Protein AF-A0A7C3DJ86-F1 (afdb_monomer_lite)

Secondary structure (DSSP, 8-state):
-----HHHHHHHHHTTSS-EETTEE-HHHHHHH-TT--TT-THHHHHHHHHHHHHHHHHHHHHS--HHHHHHHHHHHHHHHHHHHHHHHHHHHHHHHHHHHHHHHHHTS-HHHHHHHHHHHHHHHHHHHHHHHT-

Structure (mmCIF, 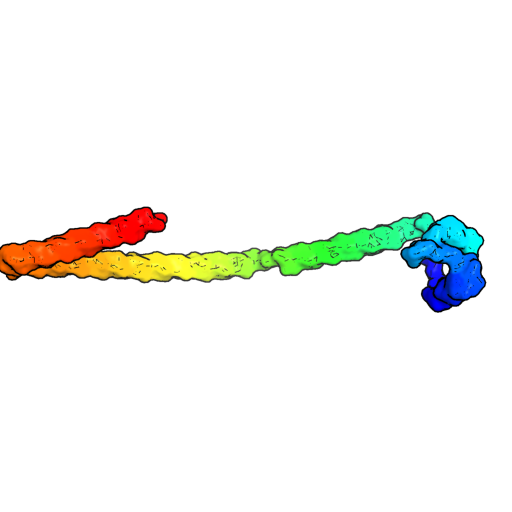N/CA/C/O backbone):
data_AF-A0A7C3DJ86-F1
#
_entry.id   AF-A0A7C3DJ86-F1
#
loop_
_atom_site.group_PDB
_atom_site.id
_atom_site.type_symbol
_atom_site.label_atom_id
_atom_site.label_alt_id
_atom_site.label_comp_id
_atom_site.label_asym_id
_atom_site.label_entity_id
_atom_site.label_seq_id
_atom_site.pdbx_PDB_ins_code
_atom_site.Cartn_x
_atom_site.Cartn_y
_atom_site.Cartn_z
_atom_site.occupancy
_atom_site.B_iso_or_equiv
_atom_site.auth_seq_id
_atom_site.auth_comp_id
_atom_site.auth_asym_id
_atom_site.auth_atom_id
_atom_site.pdbx_PDB_model_num
ATOM 1 N N . MET A 1 1 ? 43.983 14.690 -48.658 1.00 44.69 1 MET A N 1
ATOM 2 C CA . MET A 1 1 ? 44.727 13.948 -47.584 1.00 44.69 1 MET A CA 1
ATOM 3 C C . MET A 1 1 ? 46.188 13.740 -47.987 1.00 44.69 1 MET A C 1
ATOM 5 O O . MET A 1 1 ? 46.435 13.129 -49.021 1.00 44.69 1 MET A O 1
ATOM 9 N N . VAL A 1 2 ? 47.154 14.162 -47.164 1.00 43.91 2 VAL A N 1
ATOM 10 C CA . VAL A 1 2 ? 48.575 13.814 -47.348 1.00 43.91 2 VAL A CA 1
ATOM 11 C C . VAL A 1 2 ? 48.765 12.329 -47.024 1.00 43.91 2 VAL A C 1
ATOM 13 O O . VAL A 1 2 ? 48.763 11.937 -45.859 1.00 43.91 2 VAL A O 1
ATOM 16 N N . LYS A 1 3 ? 48.907 11.474 -48.046 1.00 42.78 3 LYS A N 1
ATOM 17 C CA . LYS A 1 3 ? 49.278 10.055 -47.881 1.00 42.78 3 LYS A CA 1
ATOM 18 C C . LYS A 1 3 ? 50.768 9.928 -47.544 1.00 42.78 3 LYS A C 1
ATOM 20 O O . LYS A 1 3 ? 51.512 9.252 -48.248 1.00 42.78 3 LYS A O 1
ATOM 25 N N . VAL A 1 4 ? 51.221 10.586 -46.481 1.00 60.44 4 VAL A N 1
ATOM 26 C CA . VAL A 1 4 ? 52.569 10.359 -45.958 1.00 60.44 4 VAL A CA 1
ATOM 27 C C . VAL A 1 4 ? 52.456 9.309 -44.856 1.00 60.44 4 VAL A C 1
ATOM 29 O O . VAL A 1 4 ? 51.764 9.530 -43.859 1.00 60.44 4 VAL A O 1
ATOM 32 N N . PRO A 1 5 ? 53.078 8.130 -45.023 1.00 63.38 5 PRO A N 1
ATOM 33 C CA . PRO A 1 5 ? 53.027 7.087 -44.013 1.00 63.38 5 PRO A CA 1
ATOM 34 C C . PRO A 1 5 ? 53.615 7.615 -42.700 1.00 63.38 5 PRO A C 1
ATOM 36 O O . PRO A 1 5 ? 54.681 8.224 -42.692 1.00 63.38 5 PRO A O 1
ATOM 39 N N . ARG A 1 6 ? 52.950 7.340 -41.569 1.00 61.06 6 ARG A N 1
ATOM 40 C CA . ARG A 1 6 ? 53.342 7.814 -40.223 1.00 61.06 6 ARG A CA 1
ATOM 41 C C . ARG A 1 6 ? 54.819 7.564 -39.895 1.00 61.06 6 ARG A C 1
ATOM 43 O O . ARG A 1 6 ? 55.457 8.378 -39.238 1.00 61.06 6 ARG A O 1
ATOM 50 N N . ARG A 1 7 ? 55.373 6.463 -40.411 1.00 62.69 7 ARG A N 1
ATOM 51 C CA . ARG A 1 7 ? 56.793 6.110 -40.275 1.00 62.69 7 ARG A CA 1
ATOM 52 C C . ARG A 1 7 ? 57.736 7.100 -40.970 1.00 62.69 7 ARG A C 1
ATOM 54 O O . ARG A 1 7 ? 58.821 7.332 -40.456 1.00 62.69 7 ARG A O 1
ATOM 61 N N . ALA A 1 8 ? 57.347 7.675 -42.107 1.00 64.69 8 ALA A N 1
ATOM 62 C CA . ALA A 1 8 ? 58.150 8.672 -42.815 1.00 64.69 8 ALA A CA 1
ATOM 63 C C . ALA A 1 8 ? 58.180 10.007 -42.056 1.00 64.69 8 ALA A C 1
ATOM 65 O O . ALA A 1 8 ? 59.257 10.557 -41.852 1.00 64.69 8 ALA A O 1
ATOM 66 N N . LEU A 1 9 ? 57.029 10.451 -41.537 1.00 63.81 9 LEU A N 1
ATOM 67 C CA . LEU A 1 9 ? 56.935 11.633 -40.670 1.00 63.81 9 LEU A CA 1
ATOM 68 C C . LEU A 1 9 ? 57.771 11.473 -39.395 1.00 63.81 9 LEU A C 1
ATOM 70 O O . LEU A 1 9 ? 58.568 12.342 -39.062 1.00 63.81 9 LEU A O 1
ATOM 74 N N . GLN A 1 10 ? 57.656 10.331 -38.712 1.00 65.88 10 GLN A N 1
ATOM 75 C CA . GLN A 1 10 ? 58.427 10.069 -37.493 1.00 65.88 10 GLN A CA 1
ATOM 76 C C . GLN A 1 10 ? 59.940 10.018 -37.740 1.00 65.88 10 GLN A C 1
ATOM 78 O O . GLN A 1 10 ? 60.698 10.535 -36.925 1.00 65.88 10 GLN A O 1
ATOM 83 N N . ARG A 1 11 ? 60.391 9.451 -38.868 1.00 66.69 11 ARG A N 1
ATOM 84 C CA . ARG A 1 11 ? 61.816 9.471 -39.240 1.00 66.69 11 ARG A CA 1
ATOM 85 C C . ARG A 1 11 ? 62.318 10.886 -39.518 1.00 66.69 11 ARG A C 1
ATOM 87 O O . ARG A 1 11 ? 63.412 11.217 -39.086 1.00 66.69 11 ARG A O 1
ATOM 94 N N . GLN A 1 12 ? 61.528 11.721 -40.191 1.00 63.38 12 GLN A N 1
ATOM 95 C CA . GLN A 1 12 ? 61.910 13.104 -40.503 1.00 63.38 12 GLN A CA 1
ATOM 96 C C . GLN A 1 12 ? 61.980 13.997 -39.254 1.00 63.38 12 GLN A C 1
ATOM 98 O O . GLN A 1 12 ? 62.845 14.867 -39.181 1.00 63.38 12 GLN A O 1
ATOM 103 N N . ILE A 1 13 ? 61.138 13.734 -38.249 1.00 65.38 13 ILE A N 1
ATOM 104 C CA . ILE A 1 13 ? 61.226 14.364 -36.921 1.00 65.38 13 ILE A CA 1
ATOM 105 C C . ILE A 1 13 ? 62.502 13.908 -36.197 1.00 65.38 13 ILE A C 1
ATOM 107 O O . ILE A 1 13 ? 63.247 14.727 -35.673 1.00 65.38 13 ILE A O 1
ATOM 111 N N . GLN A 1 14 ? 62.811 12.606 -36.224 1.00 62.53 14 GLN A N 1
ATOM 112 C CA . GLN A 1 14 ? 64.040 12.065 -35.621 1.00 62.53 14 GLN A CA 1
ATOM 113 C C . GLN A 1 14 ? 65.323 12.559 -36.308 1.00 62.53 14 GLN A C 1
ATOM 115 O O . GLN A 1 14 ? 66.363 12.651 -35.666 1.00 62.53 14 GLN A O 1
ATOM 120 N N . GLN A 1 15 ? 65.255 12.878 -37.602 1.00 61.41 15 GLN A N 1
ATOM 121 C CA . GLN A 1 15 ? 66.362 13.426 -38.393 1.00 61.41 15 GLN A CA 1
ATOM 122 C C . GLN A 1 15 ? 66.498 14.956 -38.274 1.00 61.41 15 GLN A C 1
ATOM 124 O O . GLN A 1 15 ? 67.389 15.526 -38.896 1.00 61.41 15 GLN A O 1
ATOM 129 N N . GLY A 1 16 ? 65.629 15.624 -37.503 1.00 60.28 16 GLY A N 1
ATOM 130 C CA . GLY A 1 16 ? 65.676 17.074 -37.274 1.00 60.28 16 GLY A CA 1
ATOM 131 C C . GLY A 1 16 ? 65.207 17.934 -38.454 1.00 60.28 16 GLY A C 1
ATOM 132 O O . GLY A 1 16 ? 65.414 19.142 -38.444 1.00 60.28 16 GLY A O 1
ATOM 133 N N . VAL A 1 17 ? 64.584 17.332 -39.475 1.00 60.81 17 VAL A N 1
ATOM 134 C CA . VAL A 1 17 ? 64.076 18.040 -40.668 1.00 60.81 17 VAL A CA 1
ATOM 135 C C . VAL A 1 17 ? 62.727 18.716 -40.389 1.00 60.81 17 VAL A C 1
ATOM 137 O O . VAL A 1 17 ? 62.410 19.736 -40.995 1.00 60.81 17 VAL A O 1
ATOM 140 N N . LEU A 1 18 ? 61.941 18.150 -39.469 1.00 58.94 18 LEU A N 1
ATOM 141 C CA . LEU A 1 18 ? 60.683 18.702 -38.964 1.00 58.94 18 LEU A CA 1
ATOM 142 C C . LEU A 1 18 ? 60.848 19.016 -37.478 1.00 58.94 18 LEU A C 1
ATOM 144 O O . LEU A 1 18 ? 61.170 18.110 -36.705 1.00 58.94 18 LEU A O 1
ATOM 148 N N . SER A 1 19 ? 60.614 20.266 -37.079 1.00 57.62 19 SER A N 1
ATOM 149 C CA . SER A 1 19 ? 60.694 20.657 -35.675 1.00 57.62 19 SER A CA 1
ATOM 150 C C . SER A 1 19 ? 59.353 20.391 -34.994 1.00 57.62 19 SER A C 1
ATOM 152 O O . SER A 1 19 ? 58.299 20.829 -35.450 1.00 57.62 19 SER A O 1
ATOM 154 N N . THR A 1 20 ? 59.366 19.633 -33.900 1.00 55.91 20 THR A N 1
ATOM 155 C CA . THR A 1 20 ? 58.174 19.409 -33.071 1.00 55.91 20 THR A CA 1
ATOM 156 C C . THR A 1 20 ? 58.352 20.118 -31.744 1.00 55.91 20 THR A C 1
ATOM 158 O O . THR A 1 20 ? 59.313 19.824 -31.033 1.00 55.91 20 THR A O 1
ATOM 161 N N . PHE A 1 21 ? 57.408 20.977 -31.373 1.00 49.75 21 PHE A N 1
ATOM 162 C CA . PHE A 1 21 ? 57.355 21.562 -30.037 1.00 49.75 21 PHE A CA 1
ATOM 163 C C . PHE A 1 21 ? 56.183 20.931 -29.279 1.00 49.75 21 PHE A C 1
ATOM 165 O O . PHE A 1 21 ? 55.049 20.966 -29.750 1.00 49.75 21 PHE A O 1
ATOM 172 N N . GLU A 1 22 ? 56.471 20.262 -28.158 1.00 54.72 22 GLU A N 1
ATOM 173 C CA . GLU A 1 22 ? 55.473 19.590 -27.301 1.00 54.72 22 GLU A CA 1
ATOM 174 C C . GLU A 1 22 ? 54.484 18.670 -28.050 1.00 54.72 22 GLU A C 1
ATOM 176 O O . GLU A 1 22 ? 53.288 18.624 -27.775 1.00 54.72 22 GLU A O 1
ATOM 181 N N . GLY A 1 23 ? 54.972 17.926 -29.047 1.00 57.94 23 GLY A N 1
ATOM 182 C CA . GLY A 1 23 ? 54.136 17.000 -29.822 1.00 57.94 23 GLY A CA 1
ATOM 183 C C . GLY A 1 23 ? 53.204 17.666 -30.842 1.00 57.94 23 GLY A C 1
ATOM 184 O O . GLY A 1 23 ? 52.458 16.956 -31.519 1.00 57.94 23 GLY A O 1
ATOM 185 N N . SER A 1 24 ? 53.284 18.989 -31.006 1.00 49.34 24 SER A N 1
ATOM 186 C CA . SER A 1 24 ? 52.581 19.752 -32.038 1.00 49.34 24 SER A CA 1
ATOM 187 C C . SER A 1 24 ? 53.553 20.168 -33.151 1.00 49.34 24 SER A C 1
ATOM 189 O O . SER A 1 24 ? 54.664 20.628 -32.892 1.00 49.34 24 SER A O 1
ATOM 191 N N . LEU A 1 25 ? 53.147 19.968 -34.407 1.00 60.75 25 LEU A N 1
ATOM 192 C CA . LEU A 1 25 ? 53.877 20.411 -35.601 1.00 60.75 25 LEU A CA 1
ATOM 193 C C . LEU A 1 25 ? 53.269 21.728 -36.083 1.00 60.75 25 LEU A C 1
ATOM 195 O O . LEU A 1 25 ? 52.050 21.794 -36.265 1.00 60.75 25 LEU A O 1
ATOM 199 N N . LEU A 1 26 ? 54.094 22.749 -36.333 1.00 59.78 26 LEU A N 1
ATOM 200 C CA . LEU A 1 26 ? 53.618 23.963 -36.995 1.00 59.78 26 LEU A CA 1
ATOM 201 C C . LEU A 1 26 ? 53.163 23.611 -38.416 1.00 59.78 26 LEU A C 1
ATOM 203 O O . LEU A 1 26 ? 53.908 23.025 -39.204 1.00 59.78 26 LEU A O 1
ATOM 207 N N . MET A 1 27 ? 51.927 23.981 -38.751 1.00 54.84 27 MET A N 1
ATOM 208 C CA . MET A 1 27 ? 51.322 23.629 -40.038 1.00 54.84 27 MET A CA 1
ATOM 209 C C . MET A 1 27 ? 52.060 24.274 -41.223 1.00 54.84 27 MET A C 1
ATOM 211 O O . MET A 1 27 ? 52.124 23.706 -42.309 1.00 54.84 27 MET A O 1
ATOM 215 N N . GLU A 1 28 ? 52.701 25.413 -40.977 1.00 56.88 28 GLU A N 1
ATOM 216 C CA . GLU A 1 28 ? 53.552 26.138 -41.922 1.00 56.88 28 GLU A CA 1
ATOM 217 C C . GLU A 1 28 ? 54.818 25.345 -42.300 1.00 56.88 28 GLU A C 1
ATOM 219 O O . GLU A 1 28 ? 55.180 25.286 -43.475 1.00 56.88 28 GLU A O 1
ATOM 224 N N . GLU A 1 29 ? 55.460 24.660 -41.345 1.00 59.22 29 GLU A N 1
ATOM 225 C CA . GLU A 1 29 ? 56.627 23.804 -41.617 1.00 59.22 29 GLU A CA 1
ATOM 226 C C . GLU A 1 29 ? 56.235 22.533 -42.380 1.00 59.22 29 GLU A C 1
ATOM 228 O O . GLU A 1 29 ? 56.964 22.081 -43.269 1.00 59.22 29 GLU A O 1
ATOM 233 N N . LEU A 1 30 ? 55.054 21.981 -42.081 1.00 62.28 30 LEU A N 1
ATOM 234 C CA . LEU A 1 30 ? 54.523 20.819 -42.789 1.00 62.28 30 LEU A CA 1
ATOM 235 C C . LEU A 1 30 ? 54.169 21.158 -44.243 1.00 62.28 30 LEU A C 1
ATOM 237 O O . LEU A 1 30 ? 54.515 20.393 -45.142 1.00 62.28 30 LEU A O 1
ATOM 241 N N . LEU A 1 31 ? 53.536 22.310 -44.482 1.00 58.44 31 LEU A N 1
ATOM 242 C CA . LEU A 1 31 ? 53.227 22.816 -45.823 1.00 58.44 31 LEU A CA 1
ATOM 243 C C . LEU A 1 31 ? 54.495 23.197 -46.601 1.00 58.44 31 LEU A C 1
ATOM 245 O O . LEU A 1 31 ? 54.534 23.023 -47.814 1.00 58.44 31 LEU A O 1
ATOM 249 N N . ARG A 1 32 ? 55.568 23.630 -45.924 1.00 61.31 32 ARG A N 1
ATOM 250 C CA . ARG A 1 32 ? 56.867 23.896 -46.567 1.00 61.31 32 ARG A CA 1
ATOM 251 C C . ARG A 1 32 ? 57.521 22.629 -47.126 1.00 61.31 32 ARG A C 1
ATOM 253 O O . ARG A 1 32 ? 58.149 22.679 -48.179 1.00 61.31 32 ARG A O 1
ATOM 260 N N . ILE A 1 33 ? 57.398 21.504 -46.420 1.00 60.91 33 ILE A N 1
ATOM 261 C CA . ILE A 1 33 ? 58.012 20.217 -46.804 1.00 60.91 33 ILE A CA 1
ATOM 262 C C . ILE A 1 33 ? 57.075 19.388 -47.694 1.00 60.91 33 ILE A C 1
ATOM 264 O O . ILE A 1 33 ? 57.536 18.628 -48.546 1.00 60.91 33 ILE A O 1
ATOM 268 N N . TYR A 1 34 ? 55.764 19.578 -47.556 1.00 57.09 34 TYR A N 1
ATOM 269 C CA . TYR A 1 34 ? 54.739 18.962 -48.393 1.00 57.09 34 TYR A CA 1
ATOM 270 C C . TYR A 1 34 ? 53.814 20.037 -48.992 1.00 57.09 34 TYR A C 1
ATOM 272 O O . TYR A 1 34 ? 52.652 20.130 -48.600 1.00 57.09 34 TYR A O 1
ATOM 280 N N . PRO A 1 35 ? 54.287 20.815 -49.985 1.00 55.25 35 PRO A N 1
ATOM 281 C CA . PRO A 1 35 ? 53.535 21.935 -50.571 1.00 55.25 35 PRO A CA 1
ATOM 282 C C . PRO A 1 35 ? 52.263 21.519 -51.323 1.00 55.25 35 PRO A C 1
ATOM 284 O O . PRO A 1 35 ? 51.388 22.341 -51.558 1.00 55.25 35 PRO A O 1
ATOM 287 N N . ASN A 1 36 ? 52.117 20.231 -51.648 1.00 51.16 36 ASN A N 1
ATOM 288 C CA . ASN A 1 36 ? 50.912 19.666 -52.270 1.00 51.16 36 ASN A CA 1
ATOM 289 C C . ASN A 1 36 ? 49.886 19.156 -51.240 1.00 51.16 36 ASN A C 1
ATOM 291 O O . ASN A 1 36 ? 48.928 18.466 -51.597 1.00 51.16 36 ASN A O 1
ATOM 295 N N . ALA A 1 37 ? 50.099 19.429 -49.950 1.00 55.91 37 ALA A N 1
ATOM 296 C CA . ALA A 1 37 ? 49.148 19.146 -48.887 1.00 55.91 37 ALA A CA 1
ATOM 297 C C . ALA A 1 37 ? 47.971 20.127 -48.973 1.00 55.91 37 ALA A C 1
ATOM 299 O O . ALA A 1 37 ? 47.858 21.054 -48.183 1.00 55.91 37 ALA A O 1
ATOM 300 N N . ASN A 1 38 ? 47.103 19.931 -49.964 1.00 51.72 38 ASN A N 1
ATOM 301 C CA . ASN A 1 38 ? 45.921 20.758 -50.157 1.00 51.72 38 ASN A CA 1
ATOM 302 C C . ASN A 1 38 ? 44.979 20.617 -48.951 1.00 51.72 38 ASN A C 1
ATOM 304 O O . ASN A 1 38 ? 44.328 19.584 -48.766 1.00 51.72 38 ASN A O 1
ATOM 308 N N . THR A 1 39 ? 44.921 21.663 -48.131 1.00 53.22 39 THR A N 1
ATOM 309 C CA . THR A 1 39 ? 43.973 21.821 -47.018 1.00 53.22 39 THR A CA 1
ATOM 310 C C . THR A 1 39 ? 42.548 22.096 -47.522 1.00 53.22 39 THR A C 1
ATOM 312 O O . THR A 1 39 ? 41.590 21.910 -46.778 1.00 53.22 39 THR A O 1
ATOM 315 N N . ASP A 1 40 ? 42.400 22.451 -48.803 1.00 51.53 40 ASP A N 1
ATOM 316 C CA . ASP A 1 40 ? 41.133 22.832 -49.444 1.00 51.53 40 ASP A CA 1
ATOM 317 C C . ASP A 1 40 ? 40.222 21.652 -49.841 1.00 51.53 40 ASP A C 1
ATOM 319 O O . ASP A 1 40 ? 39.104 21.861 -50.313 1.00 51.53 40 ASP A O 1
ATOM 323 N N . GLU A 1 41 ? 40.617 20.393 -49.604 1.00 53.00 41 GLU A N 1
ATOM 324 C CA . GLU A 1 41 ? 39.700 19.242 -49.721 1.00 53.00 41 GLU A CA 1
ATOM 325 C C . GLU A 1 41 ? 38.733 19.168 -48.516 1.00 53.00 41 GLU A C 1
ATOM 327 O O . GLU A 1 41 ? 38.736 18.232 -47.709 1.00 53.00 41 GLU A O 1
ATOM 332 N N . SER A 1 42 ? 37.844 20.160 -48.447 1.00 54.59 42 SER A N 1
ATOM 333 C CA . SER A 1 42 ? 36.693 20.327 -47.544 1.00 54.59 42 SER A CA 1
ATOM 334 C C . SER A 1 42 ? 35.772 19.089 -47.431 1.00 54.59 42 SER A C 1
ATOM 336 O O . SER A 1 42 ? 35.018 18.927 -46.471 1.00 54.59 42 SER A O 1
ATOM 338 N N . GLY A 1 43 ? 35.887 18.117 -48.343 1.00 55.78 43 GLY A N 1
ATOM 339 C CA . GLY A 1 43 ? 35.098 16.882 -48.321 1.00 55.78 43 GLY A CA 1
ATOM 340 C C . GLY A 1 43 ? 35.362 15.952 -47.128 1.00 55.78 43 GLY A C 1
ATOM 341 O O . GLY A 1 43 ? 34.517 15.116 -46.822 1.00 55.78 43 GLY A O 1
ATOM 342 N N . MET A 1 44 ? 36.501 16.060 -46.434 1.00 58.12 44 MET A N 1
ATOM 343 C CA . MET A 1 44 ? 36.778 15.217 -45.258 1.00 58.12 44 MET A CA 1
ATOM 344 C C . MET A 1 44 ? 36.083 15.710 -43.988 1.00 58.12 44 MET A C 1
ATOM 346 O O . MET A 1 44 ? 35.602 14.883 -43.217 1.00 58.12 44 MET A O 1
ATOM 350 N N . LEU A 1 45 ? 35.988 17.028 -43.798 1.00 60.72 45 LEU A N 1
ATOM 351 C CA . LEU A 1 45 ? 35.185 17.620 -42.725 1.00 60.72 45 LEU A CA 1
ATOM 352 C C . LEU A 1 45 ? 33.701 17.323 -42.938 1.00 60.72 45 LEU A C 1
ATOM 354 O O . LEU A 1 45 ? 33.007 16.966 -41.993 1.00 60.72 45 LEU A O 1
ATOM 358 N N . GLU A 1 46 ? 33.234 17.369 -44.186 1.00 64.06 46 GLU A N 1
ATOM 359 C CA . GLU A 1 46 ? 31.852 17.005 -44.491 1.00 64.06 46 GLU A CA 1
ATOM 360 C C . GLU A 1 46 ? 31.591 15.511 -44.256 1.00 64.06 46 GLU A C 1
ATOM 362 O O . GLU A 1 46 ? 30.587 15.143 -43.656 1.00 64.06 46 GLU A O 1
ATOM 367 N N . LYS A 1 47 ? 32.529 14.624 -44.611 1.00 67.38 47 LYS A N 1
ATOM 368 C CA . LYS A 1 47 ? 32.411 13.187 -44.308 1.00 67.38 47 LYS A CA 1
ATOM 369 C C . LYS A 1 47 ? 32.402 12.897 -42.811 1.00 67.38 47 LYS A C 1
ATOM 371 O O . LYS A 1 47 ? 31.615 12.061 -42.377 1.00 67.38 47 LYS A O 1
ATOM 376 N N . THR A 1 48 ? 33.249 13.552 -42.015 1.00 69.38 48 THR A N 1
ATOM 377 C CA . THR A 1 48 ? 33.234 13.370 -40.554 1.00 69.38 48 THR A CA 1
ATOM 378 C C . THR A 1 48 ? 31.982 13.970 -39.925 1.00 69.38 48 THR A C 1
ATOM 380 O O . THR A 1 48 ? 31.449 13.375 -38.990 1.00 69.38 48 THR A O 1
ATOM 383 N N . ARG A 1 49 ? 31.460 15.078 -40.465 1.00 70.12 49 ARG A N 1
ATOM 384 C CA . ARG A 1 49 ? 30.167 15.651 -40.074 1.00 70.12 49 ARG A CA 1
ATOM 385 C C . ARG A 1 49 ? 29.014 14.693 -40.373 1.00 70.12 49 ARG A C 1
ATOM 387 O O . ARG A 1 49 ? 28.253 14.394 -39.462 1.00 70.12 49 ARG A O 1
ATOM 394 N N . LEU A 1 50 ? 28.957 14.120 -41.575 1.00 74.56 50 LEU A N 1
ATOM 395 C CA . LEU A 1 50 ? 27.951 13.127 -41.967 1.00 74.56 50 LEU A CA 1
ATOM 396 C C . LEU A 1 50 ? 28.041 11.841 -41.135 1.00 74.56 50 LEU A C 1
ATOM 398 O O . LEU A 1 50 ? 27.022 11.313 -40.704 1.00 74.56 50 LEU A O 1
ATOM 402 N N . LEU A 1 51 ? 29.252 11.345 -40.856 1.00 70.62 51 LEU A N 1
ATOM 403 C CA . LEU A 1 51 ? 29.454 10.194 -39.966 1.00 70.62 51 LEU A CA 1
ATOM 404 C C . LEU A 1 51 ? 28.987 10.491 -38.541 1.00 70.62 51 LEU A C 1
ATOM 406 O O . LEU A 1 51 ? 28.364 9.641 -37.907 1.00 70.62 51 LEU A O 1
ATOM 410 N N . LYS A 1 52 ? 29.275 11.696 -38.041 1.00 68.56 52 LYS A N 1
ATOM 411 C CA . LYS A 1 52 ? 28.820 12.154 -36.731 1.00 68.56 52 LYS A CA 1
ATOM 412 C C . LYS A 1 52 ? 27.293 12.237 -36.708 1.00 68.56 52 LYS A C 1
ATOM 414 O O . LYS A 1 52 ? 26.685 11.635 -35.834 1.00 68.56 52 LYS A O 1
ATOM 419 N N . GLU A 1 53 ? 26.671 12.890 -37.683 1.00 73.00 53 GLU A N 1
ATOM 420 C CA . GLU A 1 53 ? 25.211 12.993 -37.811 1.00 73.00 53 GLU A CA 1
ATOM 421 C C . GLU A 1 53 ? 24.538 11.615 -37.915 1.00 73.00 53 GLU A C 1
ATOM 423 O O . GLU A 1 53 ? 23.562 11.360 -37.212 1.00 73.00 53 GLU A O 1
ATOM 428 N N . ALA A 1 54 ? 25.099 10.685 -38.694 1.00 70.19 54 ALA A N 1
ATOM 429 C CA . ALA A 1 54 ? 24.603 9.314 -38.795 1.00 70.19 54 ALA A CA 1
ATOM 430 C C . ALA A 1 54 ? 24.737 8.536 -37.473 1.00 70.19 54 ALA A C 1
ATOM 432 O O . ALA A 1 54 ? 23.822 7.807 -37.089 1.00 70.19 54 ALA A O 1
ATOM 433 N N . ALA A 1 55 ? 25.846 8.710 -36.746 1.00 65.69 55 ALA A N 1
ATOM 434 C CA . ALA A 1 55 ? 26.040 8.104 -35.431 1.00 65.69 55 ALA A CA 1
ATOM 435 C C . ALA A 1 55 ? 25.068 8.681 -34.388 1.00 65.69 55 ALA A C 1
ATOM 437 O O . ALA A 1 55 ? 24.465 7.919 -33.636 1.00 65.69 55 ALA A O 1
ATOM 438 N N . PHE A 1 56 ? 24.851 10.002 -34.380 1.00 60.66 56 PHE A N 1
ATOM 439 C CA . PHE A 1 56 ? 23.853 10.643 -33.517 1.00 60.66 56 PHE A CA 1
ATOM 440 C C . PHE A 1 56 ? 22.432 10.184 -33.852 1.00 60.66 56 PHE A C 1
ATOM 442 O O . PHE A 1 56 ? 21.670 9.874 -32.941 1.00 60.66 56 PHE A O 1
ATOM 449 N N . GLY A 1 57 ? 22.085 10.070 -35.137 1.00 61.31 57 GLY A N 1
ATOM 450 C CA . GLY A 1 57 ? 20.795 9.533 -35.572 1.00 61.31 57 GLY A CA 1
ATOM 451 C C . GLY A 1 57 ? 20.585 8.086 -35.125 1.00 61.31 57 GLY A C 1
ATOM 452 O O . GLY A 1 57 ? 19.518 7.745 -34.617 1.00 61.31 57 GLY A O 1
ATOM 453 N N . LYS A 1 58 ? 21.620 7.244 -35.225 1.00 60.03 58 LYS A N 1
ATOM 454 C CA . LYS A 1 58 ? 21.572 5.850 -34.771 1.00 60.03 58 LYS A CA 1
ATOM 455 C C . LYS A 1 58 ? 21.383 5.747 -33.256 1.00 60.03 58 LYS A C 1
ATOM 457 O O . LYS A 1 58 ? 20.480 5.044 -32.818 1.00 60.03 58 LYS A O 1
ATOM 462 N N . VAL A 1 59 ? 22.132 6.526 -32.473 1.00 60.03 59 VAL A N 1
ATOM 463 C CA . VAL A 1 59 ? 21.968 6.593 -31.011 1.00 60.03 59 VAL A CA 1
ATOM 464 C C . VAL A 1 59 ? 20.576 7.091 -30.634 1.00 60.03 59 VAL A C 1
ATOM 466 O O . VAL A 1 59 ? 19.947 6.509 -29.762 1.00 60.03 59 VAL A O 1
ATOM 469 N N . LEU A 1 60 ? 20.045 8.118 -31.302 1.00 59.06 60 LEU A N 1
ATOM 470 C CA . LEU A 1 60 ? 18.687 8.616 -31.049 1.00 59.06 60 LEU A CA 1
ATOM 471 C C . LEU A 1 60 ? 17.613 7.573 -31.375 1.00 59.06 60 LEU A C 1
ATOM 473 O O . LEU A 1 60 ? 16.611 7.499 -30.672 1.00 59.06 60 LEU A O 1
ATOM 477 N N . THR A 1 61 ? 17.826 6.755 -32.405 1.0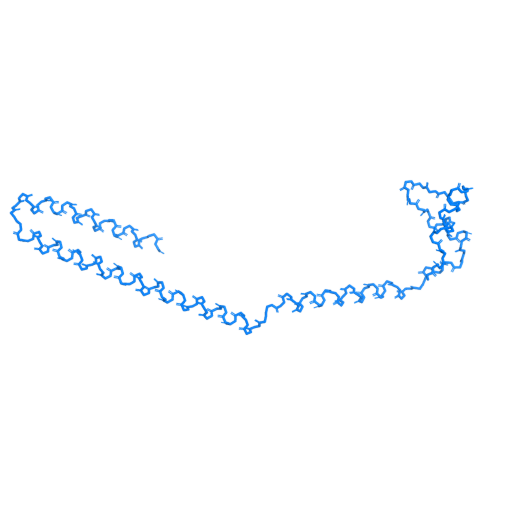0 58.88 61 THR A N 1
ATOM 478 C CA . THR A 1 61 ? 16.896 5.686 -32.798 1.00 58.88 61 THR A CA 1
ATOM 479 C C . THR A 1 61 ? 16.970 4.499 -31.835 1.00 58.88 61 THR A C 1
ATOM 481 O O . THR A 1 61 ? 15.938 3.958 -31.463 1.00 58.88 61 THR A O 1
ATOM 484 N N . GLU A 1 62 ? 18.168 4.142 -31.368 1.00 58.66 62 GLU A N 1
ATOM 485 C CA . GLU A 1 62 ? 18.393 3.090 -30.364 1.00 58.66 62 GLU A CA 1
ATOM 486 C C . GLU A 1 62 ? 17.975 3.528 -28.945 1.00 58.66 62 GLU A C 1
ATOM 488 O O . GLU A 1 62 ? 17.566 2.701 -28.136 1.00 58.66 62 GLU A O 1
ATOM 493 N N . THR A 1 63 ? 18.023 4.832 -28.644 1.00 57.44 63 THR A N 1
ATOM 494 C CA . THR A 1 63 ? 17.583 5.419 -27.359 1.00 57.44 63 THR A CA 1
ATOM 495 C C . THR A 1 63 ? 16.081 5.720 -27.343 1.00 57.44 63 THR A C 1
ATOM 497 O O . THR A 1 63 ? 15.489 5.909 -26.278 1.00 57.44 63 THR A O 1
ATOM 500 N N . ARG A 1 64 ? 15.427 5.767 -28.509 1.00 59.91 64 ARG A N 1
ATOM 501 C CA . ARG A 1 64 ? 13.978 5.930 -28.601 1.00 59.91 64 ARG A CA 1
ATOM 502 C C . ARG A 1 64 ? 13.326 4.606 -28.215 1.00 59.91 64 ARG A C 1
ATOM 504 O O . ARG A 1 64 ? 13.097 3.748 -29.058 1.00 59.91 64 ARG A O 1
ATOM 511 N N . LEU A 1 65 ? 13.050 4.465 -26.918 1.00 64.00 65 LEU A N 1
ATOM 512 C CA . LEU A 1 65 ? 12.236 3.388 -26.360 1.00 64.00 65 LEU A CA 1
ATOM 513 C C . LEU A 1 65 ? 10.998 3.192 -27.243 1.00 64.00 65 LEU A C 1
ATOM 515 O O . LEU A 1 65 ? 10.253 4.144 -27.496 1.00 64.00 65 LEU A O 1
ATOM 519 N N . ASP A 1 66 ? 10.829 1.971 -27.745 1.00 78.75 66 ASP A N 1
ATOM 520 C CA . ASP A 1 66 ? 9.714 1.590 -28.604 1.00 78.75 66 ASP A CA 1
ATOM 521 C C . ASP A 1 66 ? 8.385 1.989 -27.924 1.00 78.75 66 ASP A C 1
ATOM 523 O O . ASP A 1 66 ? 8.178 1.640 -26.753 1.00 78.75 66 ASP A O 1
ATOM 527 N N . PRO A 1 67 ? 7.494 2.756 -28.587 1.00 81.06 67 PRO A N 1
ATOM 528 C CA . PRO A 1 67 ? 6.205 3.138 -28.012 1.00 81.06 67 PRO A CA 1
ATOM 529 C C . PRO A 1 67 ? 5.394 1.936 -27.508 1.00 81.06 67 PRO A C 1
ATOM 531 O O . PRO A 1 67 ? 4.688 2.063 -26.504 1.00 81.06 67 PRO A O 1
ATOM 534 N N . GLU A 1 68 ? 5.524 0.766 -28.140 1.00 83.69 68 GLU A N 1
ATOM 535 C CA . GLU A 1 68 ? 4.870 -0.465 -27.682 1.00 83.69 68 GLU A CA 1
ATOM 536 C C . GLU A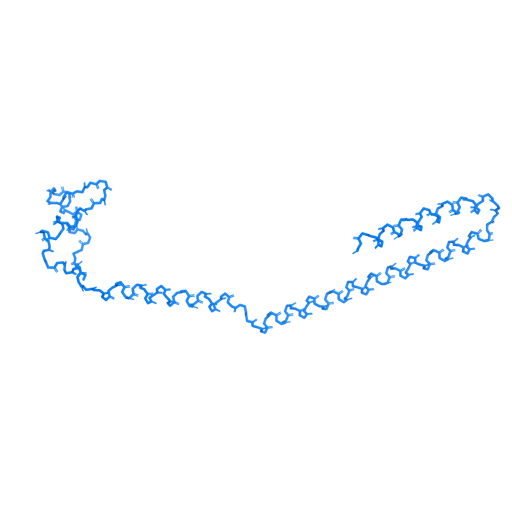 1 68 ? 5.458 -0.958 -26.354 1.00 83.69 68 GLU A C 1
ATOM 538 O O . GLU A 1 68 ? 4.721 -1.328 -25.436 1.00 83.69 68 GLU A O 1
ATOM 543 N N . HIS A 1 69 ? 6.782 -0.879 -26.198 1.00 85.56 69 HIS A N 1
ATOM 544 C CA . HIS A 1 69 ? 7.468 -1.230 -24.957 1.00 85.56 69 HIS A CA 1
ATOM 545 C C . HIS A 1 69 ? 7.082 -0.292 -23.804 1.00 85.56 69 HIS A C 1
ATOM 547 O O . HIS A 1 69 ? 6.761 -0.754 -22.709 1.00 85.56 69 HIS A O 1
ATOM 553 N N . LEU A 1 70 ? 7.035 1.022 -24.054 1.00 87.25 70 LEU A N 1
ATOM 554 C CA . LEU A 1 70 ? 6.581 2.009 -23.066 1.00 87.25 70 LEU A CA 1
ATOM 555 C C . LEU A 1 70 ? 5.121 1.785 -22.659 1.00 87.25 70 LEU A C 1
ATOM 557 O O . LEU A 1 70 ? 4.786 1.890 -21.479 1.00 87.25 70 LEU A O 1
ATOM 561 N N . SER A 1 71 ? 4.252 1.457 -23.617 1.00 90.44 71 SER A N 1
ATOM 562 C CA . SER A 1 71 ? 2.853 1.129 -23.339 1.00 90.44 71 SER A CA 1
ATOM 563 C C . SER A 1 71 ? 2.728 -0.132 -22.479 1.00 90.44 71 SER A C 1
ATOM 565 O O . SER A 1 71 ? 1.973 -0.135 -21.502 1.00 90.44 71 SER A O 1
ATOM 567 N N . ALA A 1 72 ? 3.512 -1.172 -22.776 1.00 91.50 72 ALA A N 1
ATOM 568 C CA . ALA A 1 72 ? 3.540 -2.400 -21.991 1.00 91.50 72 ALA A CA 1
ATOM 569 C C . ALA A 1 72 ? 4.028 -2.156 -20.552 1.00 91.50 72 ALA A C 1
ATOM 571 O O . ALA A 1 72 ? 3.404 -2.637 -19.603 1.00 91.50 72 ALA A O 1
ATOM 572 N N . GLU A 1 73 ? 5.095 -1.378 -20.370 1.00 91.69 73 GLU A N 1
ATOM 573 C CA . GLU A 1 73 ? 5.601 -0.991 -19.047 1.00 91.69 73 GLU A CA 1
ATOM 574 C C . GLU A 1 73 ? 4.586 -0.147 -18.270 1.00 91.69 73 GLU A C 1
ATOM 576 O O . GLU A 1 73 ? 4.310 -0.421 -17.099 1.00 91.69 73 GLU A O 1
ATOM 581 N N . LEU A 1 74 ? 3.946 0.824 -18.927 1.00 94.56 74 LEU A N 1
ATOM 582 C CA . LEU A 1 74 ? 2.890 1.626 -18.315 1.00 94.56 74 LEU A CA 1
ATOM 583 C C . LEU A 1 74 ? 1.716 0.751 -17.865 1.00 94.56 74 LEU A C 1
ATOM 585 O O . LEU A 1 74 ? 1.184 0.941 -16.770 1.00 94.56 74 LEU A O 1
ATOM 589 N N . GLN A 1 75 ? 1.322 -0.226 -18.681 1.00 95.25 75 GLN A N 1
ATOM 590 C CA . GLN A 1 75 ? 0.243 -1.145 -18.338 1.00 95.25 75 GLN A CA 1
ATOM 591 C C . GLN A 1 75 ? 0.622 -2.051 -17.162 1.00 95.25 75 GLN A C 1
ATOM 593 O O . GLN A 1 75 ? -0.182 -2.235 -16.246 1.00 95.25 75 GLN A O 1
ATOM 598 N N . ARG A 1 76 ? 1.858 -2.561 -17.120 1.00 94.81 76 ARG A N 1
ATOM 599 C CA . ARG A 1 76 ? 2.381 -3.321 -15.971 1.00 94.81 76 ARG A CA 1
ATOM 600 C C . ARG A 1 76 ? 2.368 -2.482 -14.698 1.00 94.81 76 ARG A C 1
ATOM 602 O O . ARG A 1 76 ? 1.902 -2.955 -13.659 1.00 94.81 76 ARG A O 1
ATOM 609 N N . ALA A 1 77 ? 2.826 -1.234 -14.780 1.00 95.00 77 ALA A N 1
ATOM 610 C CA . ALA A 1 77 ? 2.816 -0.303 -13.659 1.00 95.00 77 ALA A CA 1
ATOM 611 C C . ALA A 1 77 ? 1.386 -0.031 -13.167 1.00 95.00 77 ALA A C 1
ATOM 613 O O . ALA A 1 77 ? 1.134 -0.104 -11.966 1.00 95.00 77 ALA A O 1
ATOM 614 N N . ARG A 1 78 ? 0.427 0.190 -14.078 1.00 95.88 78 ARG A N 1
ATOM 615 C CA . ARG A 1 78 ? -0.996 0.366 -13.740 1.00 95.88 78 ARG A CA 1
ATOM 616 C C . ARG A 1 78 ? -1.575 -0.848 -13.025 1.00 95.88 78 ARG A C 1
ATOM 618 O O . ARG A 1 78 ? -2.174 -0.691 -11.967 1.00 95.88 78 ARG A O 1
ATOM 625 N N . VAL A 1 79 ? -1.362 -2.052 -13.553 1.00 97.38 79 VAL A N 1
ATOM 626 C CA . VAL A 1 79 ? -1.841 -3.290 -12.914 1.00 97.38 79 VAL A CA 1
ATOM 627 C C . VAL A 1 79 ? -1.234 -3.453 -11.520 1.00 97.38 79 VAL A C 1
ATOM 629 O O . VAL A 1 79 ? -1.935 -3.823 -10.581 1.00 97.38 79 VAL A O 1
ATOM 632 N N . LYS A 1 80 ? 0.056 -3.139 -11.353 1.00 96.25 80 LYS A N 1
ATOM 633 C CA . LYS A 1 80 ? 0.712 -3.175 -10.042 1.00 96.25 80 LYS A CA 1
ATOM 634 C C . LYS A 1 80 ? 0.097 -2.163 -9.074 1.00 96.25 80 LYS A C 1
ATOM 636 O O . LYS A 1 80 ? -0.137 -2.518 -7.926 1.00 96.25 80 LYS A O 1
ATOM 641 N N . LEU A 1 81 ? -0.188 -0.941 -9.526 1.00 96.81 81 LEU A N 1
ATOM 642 C CA . LEU A 1 81 ? -0.842 0.080 -8.705 1.00 96.81 81 LEU A CA 1
ATOM 643 C C . LEU A 1 81 ? -2.238 -0.355 -8.261 1.00 96.81 81 LEU A C 1
ATOM 645 O O . LEU A 1 81 ? -2.540 -0.245 -7.079 1.00 96.81 81 LEU A O 1
ATOM 649 N N . VAL A 1 82 ? -3.049 -0.905 -9.170 1.00 96.69 82 VAL A N 1
ATOM 650 C CA . VAL A 1 82 ? -4.387 -1.419 -8.831 1.00 96.69 82 VAL A CA 1
ATOM 651 C C . VAL A 1 82 ? -4.292 -2.515 -7.773 1.00 96.69 82 VAL A C 1
ATOM 653 O O . VAL A 1 82 ? -4.960 -2.423 -6.753 1.00 96.69 82 VAL A O 1
ATOM 656 N N . ARG A 1 83 ? -3.390 -3.491 -7.937 1.00 96.25 83 ARG A N 1
ATOM 657 C CA . ARG A 1 83 ? -3.185 -4.547 -6.928 1.00 96.25 83 ARG A CA 1
ATOM 658 C C . ARG A 1 83 ? -2.758 -3.996 -5.569 1.00 96.25 83 ARG A C 1
ATOM 660 O O . ARG A 1 83 ? -3.232 -4.459 -4.540 1.00 96.25 83 ARG A O 1
ATOM 667 N N . MET A 1 84 ? -1.854 -3.017 -5.552 1.00 94.00 84 MET A N 1
ATOM 668 C CA . MET A 1 84 ? -1.405 -2.390 -4.303 1.00 94.00 84 MET A CA 1
ATOM 669 C C . MET A 1 84 ? -2.527 -1.591 -3.635 1.00 94.00 84 MET A C 1
ATOM 671 O O . MET A 1 84 ? -2.598 -1.552 -2.408 1.00 94.00 84 MET A O 1
ATOM 675 N N . GLN A 1 85 ? -3.403 -0.973 -4.428 1.00 94.19 85 GLN A N 1
ATOM 676 C CA . GLN A 1 85 ? -4.589 -0.297 -3.918 1.00 94.19 85 GLN A CA 1
ATOM 677 C C . GLN A 1 85 ? -5.590 -1.304 -3.338 1.00 94.19 85 GLN A C 1
ATOM 679 O O . GLN A 1 85 ? -6.044 -1.109 -2.219 1.00 94.19 85 GLN A O 1
ATOM 684 N N . GLU A 1 86 ? -5.853 -2.416 -4.026 1.00 94.88 86 GLU A N 1
ATOM 685 C CA . GLU A 1 86 ? -6.728 -3.484 -3.525 1.00 94.88 86 GLU A CA 1
ATOM 686 C C . GLU A 1 86 ? -6.225 -4.077 -2.200 1.00 94.88 86 GLU A C 1
ATOM 688 O O . GLU A 1 86 ? -7.010 -4.271 -1.273 1.00 94.88 86 GLU A O 1
ATOM 693 N N . GLU A 1 87 ? -4.923 -4.358 -2.077 1.00 94.19 87 GLU A N 1
ATOM 694 C CA . GLU A 1 87 ? -4.343 -4.855 -0.819 1.00 94.19 87 GLU A CA 1
ATOM 695 C C . GLU A 1 87 ? -4.463 -3.834 0.313 1.00 94.19 87 GLU A C 1
ATOM 697 O O . GLU A 1 87 ? -4.781 -4.188 1.450 1.00 94.19 87 GLU A O 1
ATOM 702 N N . LEU A 1 88 ? -4.280 -2.549 0.012 1.00 92.81 88 LEU A N 1
ATOM 703 C CA . LEU A 1 88 ? -4.515 -1.509 1.000 1.00 92.81 88 LEU A CA 1
ATOM 704 C C . LEU A 1 88 ? -5.980 -1.465 1.439 1.00 92.81 88 LEU A C 1
ATOM 706 O O . LEU A 1 88 ? -6.241 -1.400 2.640 1.00 92.81 88 LEU A O 1
ATOM 710 N N . ASP A 1 89 ? -6.917 -1.491 0.495 1.00 90.69 89 ASP A N 1
ATOM 711 C CA . ASP A 1 89 ? -8.347 -1.424 0.790 1.00 90.69 89 ASP A CA 1
ATOM 712 C C . ASP A 1 89 ? -8.760 -2.613 1.676 1.00 90.69 89 ASP A C 1
ATOM 714 O O . ASP A 1 89 ? -9.484 -2.440 2.660 1.00 90.69 89 ASP A O 1
ATOM 718 N N . LYS A 1 90 ? -8.207 -3.809 1.419 1.00 93.00 90 LYS A N 1
ATOM 719 C CA . LYS A 1 90 ? -8.364 -4.986 2.293 1.00 93.00 90 LYS A CA 1
ATOM 720 C C . LYS A 1 90 ? -7.817 -4.736 3.698 1.00 93.00 90 LYS A C 1
ATOM 722 O O . LYS A 1 90 ? -8.498 -5.030 4.680 1.00 93.00 90 LYS A O 1
ATOM 727 N N . HIS A 1 91 ? -6.604 -4.197 3.826 1.00 90.31 91 HIS A N 1
ATOM 728 C CA . HIS A 1 91 ? -6.018 -3.897 5.136 1.00 90.31 91 HIS A CA 1
ATOM 729 C C . HIS A 1 91 ? -6.821 -2.845 5.912 1.00 90.31 91 HIS A C 1
ATOM 731 O O . HIS A 1 91 ? -7.000 -2.981 7.123 1.00 90.31 91 HIS A O 1
ATOM 737 N N . GLN A 1 92 ? -7.349 -1.830 5.228 1.00 90.19 92 GLN A N 1
ATOM 738 C CA . GLN A 1 92 ? -8.229 -0.829 5.830 1.00 90.19 92 GLN A CA 1
ATOM 739 C C . GLN A 1 92 ? -9.545 -1.451 6.306 1.00 90.19 92 GLN A C 1
ATOM 741 O O . GLN A 1 92 ? -9.964 -1.187 7.434 1.00 90.19 92 GLN A O 1
ATOM 746 N N . ALA A 1 93 ? -10.161 -2.321 5.501 1.00 91.19 93 ALA A N 1
ATOM 747 C CA . ALA A 1 93 ? -11.372 -3.039 5.889 1.00 91.19 93 ALA A CA 1
ATOM 748 C C . ALA A 1 93 ? -11.146 -3.899 7.146 1.00 91.19 93 ALA A C 1
ATOM 750 O O . ALA A 1 93 ? -11.917 -3.808 8.101 1.00 91.19 93 ALA A O 1
ATOM 751 N N . LEU A 1 94 ? -10.041 -4.653 7.199 1.00 94.00 94 LEU A N 1
ATOM 752 C CA . LEU A 1 94 ? -9.673 -5.456 8.371 1.00 94.00 94 LEU A CA 1
ATOM 753 C C . LEU A 1 94 ? -9.459 -4.600 9.627 1.00 94.00 94 LEU A C 1
ATOM 755 O O . LEU A 1 94 ? -9.882 -4.991 10.715 1.00 94.00 94 LEU A O 1
ATOM 759 N N . ALA A 1 95 ? -8.828 -3.430 9.498 1.00 91.25 95 ALA A N 1
ATOM 760 C CA . ALA A 1 95 ? -8.620 -2.519 10.621 1.00 91.25 95 ALA A CA 1
ATOM 761 C C . ALA A 1 95 ? -9.945 -1.962 11.169 1.00 91.25 95 ALA A C 1
ATOM 763 O O . ALA A 1 95 ? -10.130 -1.897 12.387 1.00 91.25 95 ALA A O 1
ATOM 764 N N . VAL A 1 96 ? -10.882 -1.605 10.284 1.00 90.12 96 VAL A N 1
ATOM 765 C CA . VAL A 1 96 ? -12.229 -1.152 10.665 1.00 90.12 96 VAL A CA 1
ATOM 766 C C . VAL A 1 96 ? -13.012 -2.274 11.346 1.00 90.12 96 VAL A C 1
ATOM 768 O O . VAL A 1 96 ? -13.643 -2.046 12.379 1.00 90.12 96 VAL A O 1
ATOM 771 N N . ASP A 1 97 ? -12.949 -3.497 10.822 1.00 93.38 97 ASP A N 1
ATOM 772 C CA . ASP A 1 97 ? -13.625 -4.644 11.429 1.00 93.38 97 ASP A CA 1
ATOM 773 C C . ASP A 1 97 ? -13.037 -5.009 12.796 1.00 93.38 97 ASP A C 1
ATOM 775 O O . ASP A 1 97 ? -13.788 -5.301 13.731 1.00 93.38 97 ASP A O 1
ATOM 779 N N . LEU A 1 98 ? -11.712 -4.932 12.955 1.00 91.62 98 LEU A N 1
ATOM 780 C CA . LEU A 1 98 ? -11.062 -5.094 14.253 1.00 91.62 98 LEU A CA 1
ATOM 781 C C . LEU A 1 98 ? -11.540 -4.025 15.239 1.00 91.62 98 LEU A C 1
ATOM 783 O O . LEU A 1 98 ? -11.915 -4.352 16.363 1.00 91.62 98 LEU A O 1
ATOM 787 N N . GLN A 1 99 ? -11.589 -2.761 14.814 1.00 89.81 99 GLN A N 1
ATOM 788 C CA . GLN A 1 99 ? -12.074 -1.663 15.643 1.00 89.81 99 GLN A CA 1
ATOM 789 C C . GLN A 1 99 ? -13.520 -1.904 16.107 1.00 89.81 99 GLN A C 1
ATOM 791 O O . GLN A 1 99 ? -13.814 -1.755 17.292 1.00 89.81 99 GLN A O 1
ATOM 796 N N . ARG A 1 100 ? -14.412 -2.340 15.207 1.00 90.56 100 ARG A N 1
ATOM 797 C CA . ARG A 1 100 ? -15.802 -2.693 15.550 1.00 90.56 100 ARG A CA 1
ATOM 798 C C . ARG A 1 100 ? -15.873 -3.820 16.578 1.00 90.56 100 ARG A C 1
ATOM 800 O O . ARG A 1 100 ? -16.615 -3.704 17.549 1.00 90.56 100 ARG A O 1
ATOM 807 N N . ARG A 1 101 ? -15.090 -4.888 16.395 1.00 90.44 101 ARG A N 1
ATOM 808 C CA . ARG A 1 101 ? -15.035 -6.019 17.339 1.00 90.44 101 ARG A CA 1
ATOM 809 C C . ARG A 1 101 ? -14.515 -5.593 18.710 1.00 90.44 101 ARG A C 1
ATOM 811 O O . ARG A 1 101 ? -15.054 -6.036 19.716 1.00 90.44 101 ARG A O 1
ATOM 818 N N . LEU A 1 102 ? -13.514 -4.714 18.758 1.00 89.25 102 LEU A N 1
ATOM 819 C CA . LEU A 1 102 ? -12.986 -4.184 20.016 1.00 89.25 102 LEU A CA 1
ATOM 820 C C . LEU A 1 102 ? -14.013 -3.313 20.750 1.00 89.25 102 LEU A C 1
ATOM 822 O O . LEU A 1 102 ? -14.156 -3.452 21.9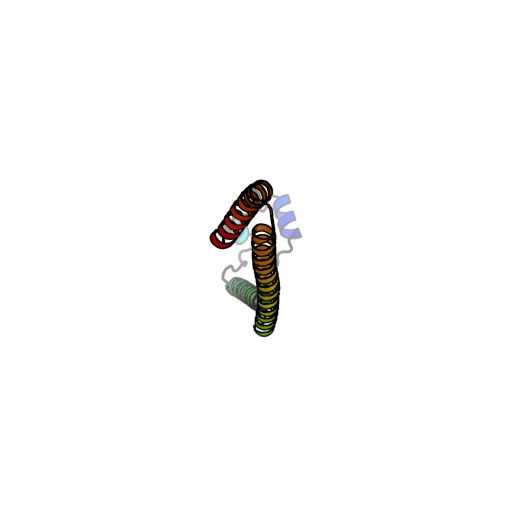61 1.00 89.25 102 LEU A O 1
ATOM 826 N N . PHE A 1 103 ? -14.759 -2.464 20.037 1.00 87.50 103 PHE A N 1
ATOM 827 C CA . PHE A 1 103 ? -15.852 -1.693 20.642 1.00 87.50 103 PHE A CA 1
ATOM 828 C C . PHE A 1 103 ? -16.978 -2.591 21.160 1.00 87.50 103 PHE A C 1
ATOM 830 O O . PHE A 1 103 ? -17.476 -2.365 22.258 1.00 87.50 103 PHE A O 1
ATOM 837 N N . HIS A 1 104 ? -17.343 -3.637 20.416 1.00 89.62 104 HIS A N 1
ATOM 838 C CA . HIS A 1 104 ? -18.314 -4.624 20.888 1.00 89.62 104 HIS A CA 1
ATOM 839 C C . HIS A 1 104 ? -17.821 -5.334 22.157 1.00 89.62 104 HIS A C 1
ATOM 841 O O . HIS A 1 104 ? -18.593 -5.536 23.091 1.00 89.62 104 HIS A O 1
ATOM 847 N N . LEU A 1 105 ? -16.542 -5.715 22.212 1.00 88.00 105 LEU A N 1
ATOM 848 C CA . LEU A 1 105 ? -15.968 -6.347 23.400 1.00 88.00 105 LEU A CA 1
ATOM 849 C C . LEU A 1 105 ? -15.975 -5.388 24.598 1.00 88.00 105 LEU A C 1
ATOM 851 O O . LEU A 1 105 ? -16.284 -5.798 25.710 1.00 88.00 105 LEU A O 1
ATOM 855 N N . GLN A 1 106 ? -15.689 -4.105 24.366 1.00 87.19 106 GLN A N 1
ATOM 856 C CA . GLN A 1 106 ? -15.737 -3.074 25.400 1.00 87.19 106 GLN A CA 1
ATOM 857 C C . GLN A 1 106 ? -17.132 -2.938 26.031 1.00 87.19 106 GLN A C 1
ATOM 859 O O . GLN A 1 106 ? -17.216 -2.729 27.238 1.00 87.19 106 GLN A O 1
ATOM 864 N N . ASP A 1 107 ? -18.200 -3.067 25.238 1.00 87.00 107 ASP A N 1
ATOM 865 C CA . ASP A 1 107 ? -19.591 -2.987 25.712 1.00 87.00 107 ASP A CA 1
ATOM 866 C C . ASP A 1 107 ? -19.986 -4.175 26.608 1.00 87.00 107 ASP A C 1
ATOM 868 O O . ASP A 1 107 ? -20.835 -4.055 27.486 1.00 87.00 107 ASP A O 1
ATOM 872 N N . GLN A 1 108 ? -19.323 -5.320 26.429 1.00 88.00 108 GLN A N 1
ATOM 873 C CA . GLN A 1 108 ? -19.544 -6.535 27.220 1.00 88.00 108 GLN A CA 1
ATOM 874 C C . GLN A 1 108 ? -18.679 -6.611 28.489 1.00 88.00 108 GLN A C 1
ATOM 876 O O . GLN A 1 108 ? -18.853 -7.528 29.289 1.00 88.00 108 GLN A O 1
ATOM 881 N N . CYS A 1 109 ? -17.737 -5.683 28.667 1.00 85.38 109 CYS A N 1
ATOM 882 C CA . CYS A 1 109 ? -16.785 -5.685 29.774 1.00 85.38 109 CYS A CA 1
ATOM 883 C C . CYS A 1 109 ? -17.298 -4.933 31.011 1.00 85.38 109 CYS A C 1
ATOM 885 O O . CYS A 1 109 ? -17.996 -3.921 30.918 1.00 85.38 109 CYS A O 1
ATOM 887 N N . ASP A 1 110 ? -16.829 -5.348 32.190 1.00 86.88 110 ASP A N 1
ATOM 888 C CA . ASP A 1 110 ? -17.063 -4.618 33.436 1.00 86.88 110 ASP A CA 1
ATOM 889 C C . ASP A 1 110 ? -16.387 -3.235 33.426 1.00 86.88 110 ASP A C 1
ATOM 891 O O . ASP A 1 110 ? -15.384 -3.000 32.749 1.00 86.88 110 ASP A O 1
ATOM 895 N N . LYS A 1 111 ? -16.880 -2.293 34.248 1.00 81.12 111 LYS A N 1
ATOM 896 C CA . LYS A 1 111 ? -16.455 -0.870 34.252 1.00 81.12 111 LYS A CA 1
ATOM 897 C C . LYS A 1 111 ? -14.934 -0.642 34.278 1.00 81.12 111 LYS A C 1
ATOM 899 O O . LYS A 1 111 ? -14.458 0.377 33.771 1.00 81.12 111 LYS A O 1
ATOM 904 N N . ARG A 1 112 ? -14.166 -1.535 34.914 1.00 77.44 1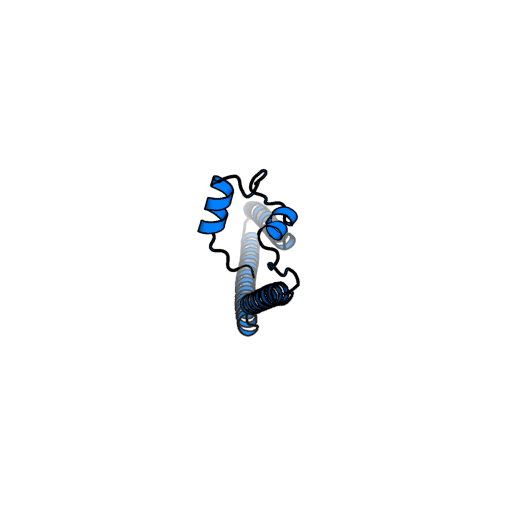12 ARG A N 1
ATOM 905 C CA . ARG A 1 112 ? -12.699 -1.428 35.021 1.00 77.44 112 ARG A CA 1
ATOM 906 C C . ARG A 1 112 ? -11.994 -1.939 33.759 1.00 77.44 112 ARG A C 1
ATOM 908 O O . ARG A 1 112 ? -11.064 -1.291 33.286 1.00 77.44 112 ARG A O 1
ATOM 915 N N . GLU A 1 113 ? -12.479 -3.035 33.191 1.00 80.88 113 GLU A N 1
ATOM 916 C CA . GLU A 1 113 ? -11.983 -3.639 31.950 1.00 80.88 113 GLU A CA 1
ATOM 917 C C . GLU A 1 113 ? -12.339 -2.777 30.733 1.00 80.88 113 GLU A C 1
ATOM 919 O O . GLU A 1 113 ? -11.473 -2.486 29.908 1.00 80.88 113 GLU A O 1
ATOM 924 N N . ALA A 1 114 ? -13.560 -2.235 30.694 1.00 83.31 114 ALA A N 1
ATOM 925 C CA . ALA A 1 114 ? -14.020 -1.322 29.651 1.00 83.31 114 ALA A CA 1
ATOM 926 C C . ALA A 1 114 ? -13.180 -0.033 29.573 1.00 83.31 114 ALA A C 1
ATOM 928 O O . ALA A 1 114 ? -12.973 0.511 28.486 1.00 83.31 114 ALA A O 1
ATOM 929 N N . LYS A 1 115 ? -12.649 0.461 30.704 1.00 85.31 115 LYS A N 1
ATOM 930 C CA . LYS A 1 115 ? -11.729 1.615 30.721 1.00 85.31 115 LYS A CA 1
ATOM 931 C C . LYS A 1 115 ? -10.371 1.288 30.100 1.00 85.31 115 LYS A C 1
ATOM 933 O O . LYS A 1 115 ? -9.871 2.087 29.311 1.00 85.31 115 LYS A O 1
ATOM 938 N N . LEU A 1 116 ? -9.785 0.135 30.431 1.00 85.19 116 LEU A N 1
ATOM 939 C CA . LEU A 1 116 ? -8.501 -0.300 29.866 1.00 85.19 116 LEU A CA 1
ATOM 940 C C . LEU A 1 116 ? -8.628 -0.556 28.357 1.00 85.19 116 LEU A C 1
ATOM 942 O O . LEU A 1 116 ? -7.847 -0.016 27.571 1.00 85.19 116 LEU A O 1
ATOM 946 N N . LEU A 1 117 ? -9.673 -1.273 27.938 1.00 87.44 117 LEU A N 1
ATOM 947 C CA . LEU A 1 117 ? -10.002 -1.464 26.522 1.00 87.44 117 LEU A CA 1
ATOM 948 C C . LEU A 1 117 ? -10.243 -0.133 25.806 1.00 87.44 117 LEU A C 1
ATOM 950 O O . LEU A 1 117 ? -9.710 0.081 24.721 1.00 87.44 117 LEU A O 1
ATOM 954 N N . GLY A 1 118 ? -10.950 0.804 26.439 1.00 87.69 118 GLY A N 1
ATOM 955 C CA . GLY A 1 118 ? -11.175 2.142 25.895 1.00 87.69 118 GLY A CA 1
ATOM 956 C C . GLY A 1 118 ? -9.885 2.913 25.625 1.00 87.69 118 GLY A C 1
ATOM 957 O O . GLY A 1 118 ? -9.757 3.536 24.572 1.00 87.69 118 GLY A O 1
ATOM 958 N N . THR A 1 119 ? -8.896 2.837 26.524 1.00 90.38 119 THR A N 1
ATOM 959 C CA . THR A 1 119 ? -7.583 3.463 26.285 1.00 90.38 119 THR A CA 1
ATOM 960 C C . THR A 1 119 ? -6.835 2.835 25.109 1.00 90.38 119 THR A C 1
ATOM 962 O O . THR A 1 119 ? -6.251 3.562 24.304 1.00 90.38 119 THR A O 1
ATOM 965 N N . LEU A 1 120 ? -6.910 1.509 24.953 1.00 89.75 120 LEU A N 1
ATOM 966 C CA . LEU A 1 120 ? -6.287 0.793 23.839 1.00 89.75 120 LEU A CA 1
ATOM 967 C C . LEU A 1 120 ? -6.972 1.119 22.503 1.00 89.75 120 LEU A C 1
ATOM 969 O O . LEU A 1 120 ? -6.295 1.401 21.516 1.00 89.75 120 LEU A O 1
ATOM 973 N N . ILE A 1 121 ? -8.306 1.158 22.479 1.00 90.12 121 ILE A N 1
ATOM 974 C CA . ILE A 1 121 ? -9.092 1.534 21.298 1.00 90.12 121 ILE A CA 1
ATOM 975 C C . ILE A 1 121 ? -8.817 2.989 20.903 1.00 90.12 121 ILE A C 1
ATOM 977 O O . ILE A 1 121 ? -8.653 3.285 19.717 1.00 90.12 121 ILE A O 1
ATOM 981 N N . ALA A 1 122 ? -8.728 3.901 21.874 1.00 89.75 122 ALA A N 1
ATOM 982 C CA . ALA A 1 122 ? -8.407 5.302 21.622 1.00 89.75 122 ALA A CA 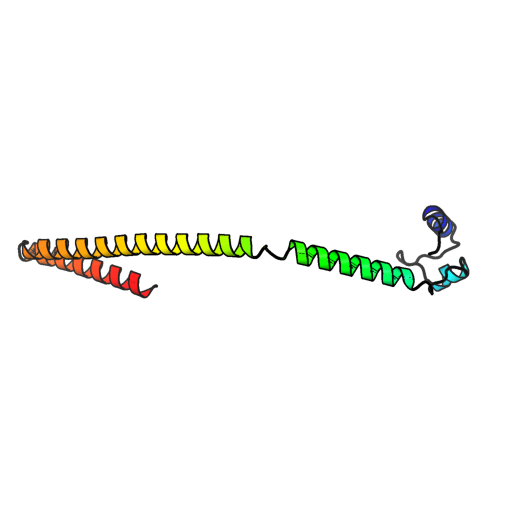1
ATOM 983 C C . ALA A 1 122 ? -7.002 5.465 21.021 1.00 89.75 122 ALA A C 1
ATOM 985 O O . ALA A 1 122 ? -6.842 6.188 20.034 1.00 89.75 122 ALA A O 1
ATOM 986 N N . TRP A 1 123 ? -6.002 4.759 21.563 1.00 92.06 123 TRP A N 1
ATOM 987 C CA . TRP A 1 123 ? -4.654 4.718 20.991 1.00 92.06 123 TRP A CA 1
ATOM 988 C C . TRP A 1 123 ? -4.666 4.164 19.560 1.00 92.06 123 TRP A C 1
ATOM 990 O O . TRP A 1 123 ? -4.180 4.832 18.648 1.00 92.06 123 TRP A O 1
ATOM 1000 N N . PHE A 1 124 ? -5.296 3.006 19.343 1.00 88.69 124 PHE A N 1
ATOM 1001 C CA . PHE A 1 124 ? -5.370 2.352 18.035 1.00 88.69 124 PHE A CA 1
ATOM 1002 C C . PHE A 1 124 ? -6.044 3.244 16.984 1.00 88.69 124 PHE A C 1
ATOM 1004 O O . PHE A 1 124 ? -5.539 3.417 15.877 1.00 88.69 124 PHE A O 1
ATOM 1011 N N . THR A 1 125 ? -7.149 3.895 17.353 1.00 88.44 125 THR A N 1
ATOM 1012 C CA . THR A 1 125 ? -7.876 4.816 16.467 1.00 88.44 125 THR A CA 1
ATOM 1013 C C . THR A 1 125 ? -7.032 6.041 16.111 1.00 88.44 125 THR A C 1
ATOM 1015 O O . THR A 1 125 ? -7.083 6.525 14.979 1.00 88.44 125 THR A O 1
ATOM 1018 N N . ASN A 1 126 ? -6.250 6.565 17.059 1.00 89.50 126 ASN A N 1
ATOM 1019 C CA . ASN A 1 126 ? -5.344 7.679 16.796 1.00 89.50 126 ASN A CA 1
ATOM 1020 C C . ASN A 1 126 ? -4.207 7.260 15.851 1.00 89.50 126 ASN A C 1
ATOM 1022 O O . ASN A 1 126 ? -3.864 8.000 14.932 1.00 89.50 126 ASN A O 1
ATOM 1026 N N . GLU A 1 127 ? -3.669 6.055 16.028 1.00 87.44 127 GLU A N 1
ATOM 1027 C CA . GLU A 1 127 ? -2.601 5.530 15.178 1.00 87.44 127 GLU A CA 1
ATOM 1028 C C . GLU A 1 127 ? -3.077 5.276 13.739 1.00 87.44 127 GLU A C 1
ATOM 1030 O O . GLU A 1 127 ? -2.410 5.682 12.786 1.00 87.44 127 GLU A O 1
ATOM 1035 N N . LEU A 1 128 ? -4.291 4.739 13.563 1.00 85.06 128 LEU A N 1
ATOM 1036 C CA . LEU A 1 128 ? -4.926 4.629 12.246 1.00 85.06 128 LEU A CA 1
ATOM 1037 C C . LEU A 1 128 ? -5.112 6.000 11.577 1.00 85.06 128 LEU A C 1
ATOM 1039 O O . LEU A 1 128 ? -4.823 6.157 10.391 1.00 85.06 128 LEU A O 1
ATOM 1043 N N . LYS A 1 129 ? -5.540 7.024 12.327 1.00 82.62 129 LYS A N 1
ATOM 1044 C CA . LYS A 1 129 ? -5.695 8.389 11.789 1.00 82.62 129 LYS A CA 1
ATOM 1045 C C . LYS A 1 129 ? -4.368 9.007 11.342 1.00 82.62 129 LYS A C 1
ATOM 1047 O O . LYS A 1 129 ? -4.362 9.759 10.369 1.00 82.62 129 LYS A O 1
ATOM 1052 N N . LYS A 1 130 ? -3.253 8.707 12.017 1.00 83.19 130 LYS A N 1
ATOM 1053 C CA . LYS A 1 130 ? -1.920 9.165 11.590 1.00 83.19 130 LYS A CA 1
ATOM 1054 C C . LYS A 1 130 ? -1.506 8.526 10.267 1.00 83.19 130 LYS A C 1
ATOM 1056 O O . LYS A 1 130 ? -1.054 9.239 9.381 1.00 83.19 130 LYS A O 1
ATOM 1061 N N . GLN A 1 131 ? -1.721 7.221 10.113 1.00 73.19 131 GLN A N 1
ATOM 1062 C CA . GLN A 1 131 ? -1.401 6.480 8.885 1.00 73.19 131 GLN A CA 1
ATOM 1063 C C . GLN A 1 131 ? -2.161 7.021 7.660 1.00 73.19 131 GLN A C 1
ATOM 1065 O O . GLN A 1 131 ? -1.606 7.084 6.568 1.00 73.19 131 GLN A O 1
ATOM 1070 N N . VAL A 1 132 ? -3.408 7.473 7.844 1.00 67.69 132 VAL A N 1
ATOM 1071 C CA . VAL A 1 132 ? -4.214 8.090 6.772 1.00 67.69 132 VAL A CA 1
ATOM 1072 C C . VAL A 1 132 ? -3.734 9.503 6.411 1.00 67.69 132 VAL A C 1
ATOM 1074 O O . VAL A 1 132 ? -3.858 9.897 5.261 1.00 67.69 132 VAL A O 1
ATOM 1077 N N . LYS A 1 133 ? -3.166 10.262 7.358 1.00 59.75 133 LYS A N 1
ATOM 1078 C CA . LYS A 1 133 ? -2.696 11.647 7.139 1.00 59.75 133 LYS A CA 1
ATOM 1079 C C . LYS A 1 133 ? -1.334 11.770 6.451 1.00 59.75 133 LYS A C 1
ATOM 1081 O O . LYS A 1 133 ? -0.977 12.868 6.041 1.00 59.75 133 LYS A O 1
ATOM 1086 N N . VAL A 1 134 ? -0.549 10.695 6.419 1.00 54.97 134 VAL A N 1
ATOM 1087 C CA . VAL A 1 134 ? 0.792 10.678 5.803 1.00 54.97 134 VAL A CA 1
ATOM 1088 C C . VAL A 1 134 ? 0.726 10.313 4.307 1.00 54.97 134 VAL A C 1
ATOM 1090 O O . VAL A 1 134 ? 1.720 10.460 3.601 1.00 54.97 134 VAL A O 1
ATOM 1093 N N . ARG A 1 135 ? -0.439 9.874 3.816 1.00 46.53 135 ARG A N 1
ATOM 1094 C CA . ARG A 1 135 ? -0.753 9.713 2.387 1.00 46.53 135 ARG A CA 1
ATOM 1095 C C . ARG A 1 135 ? -1.334 10.992 1.803 1.00 46.53 135 ARG A C 1
ATOM 1097 O O . ARG A 1 135 ? -1.054 11.230 0.610 1.00 46.53 135 ARG A O 1
#

Foldseek 3Di:
DPPDPPVNVVVCCVVVQFPDDPNDGDVVSVCVVVVVPPPPPCVVVVVVVVVVVVVVVVVVVVVPDDPVNVVVVVVVVVVVVVVVVVVVVVVVVVLVVVLVVLVVVLVVDDPVVVVVSVVVSVVSVVVVVVVVVVD

Radius of gyration: 40.03 Å; chains: 1; bounding box: 86×33×87 Å

pLDDT: mean 74.12, std 15.94, range [42.78, 97.38]

Sequence (135 aa):
MVKVPRRALQRQIQQGVLSTFEGSLLMEELLRIYPNANTDESGMLEKTRLLKEAAFGKVLTETRLDPEHLSAELQRARVKLVRMQEELDKHQALAVDLQRRLFHLQDQCDKREAKLLGTLIAWFTNELKKQVKVR